Protein AF-A0A495WZM8-F1 (afdb_monomer_lite)

Structure (mmCIF, N/CA/C/O backbone):
data_AF-A0A495WZM8-F1
#
_entry.id   AF-A0A495WZM8-F1
#
loop_
_atom_site.group_PDB
_atom_site.id
_atom_site.type_symbol
_atom_site.label_atom_id
_atom_site.label_alt_id
_atom_site.label_comp_id
_atom_site.label_asym_id
_atom_site.label_entity_id
_atom_site.label_seq_id
_atom_site.pdbx_PDB_ins_code
_atom_site.Cartn_x
_atom_site.Cartn_y
_atom_site.Cartn_z
_atom_site.occupancy
_atom_site.B_iso_or_equiv
_atom_site.auth_seq_id
_atom_site.auth_comp_id
_atom_site.auth_asym_id
_atom_site.auth_atom_id
_atom_site.pdbx_PDB_model_num
ATOM 1 N N . MET A 1 1 ? -3.128 15.779 2.953 1.00 58.66 1 MET A N 1
ATOM 2 C CA . MET A 1 1 ? -3.524 14.616 3.763 1.00 58.66 1 MET A CA 1
ATOM 3 C C . MET A 1 1 ? -5.013 14.442 3.569 1.00 58.66 1 MET A C 1
ATOM 5 O O . MET A 1 1 ? -5.769 15.278 4.056 1.00 58.66 1 MET A O 1
ATOM 9 N N . ALA A 1 2 ? -5.415 13.459 2.768 1.00 70.25 2 ALA A N 1
ATOM 10 C CA . ALA A 1 2 ? -6.817 13.088 2.627 1.00 70.25 2 ALA A CA 1
ATOM 11 C C . ALA A 1 2 ? -7.126 11.917 3.574 1.00 70.25 2 ALA A C 1
ATOM 13 O O . ALA A 1 2 ? -6.263 11.077 3.837 1.00 70.25 2 ALA A O 1
ATOM 14 N N . ILE A 1 3 ? -8.346 11.884 4.114 1.00 74.62 3 ILE A N 1
ATOM 15 C CA . ILE A 1 3 ? -8.851 10.742 4.883 1.00 74.62 3 ILE A CA 1
ATOM 16 C C . ILE A 1 3 ? -9.753 9.937 3.953 1.00 74.62 3 ILE A C 1
ATOM 18 O O . ILE A 1 3 ? -10.723 10.476 3.417 1.00 74.62 3 ILE A O 1
ATOM 22 N N . HIS A 1 4 ? -9.429 8.661 3.765 1.00 80.38 4 HIS A N 1
ATOM 23 C CA . HIS A 1 4 ? -10.265 7.722 3.030 1.00 80.38 4 HIS A CA 1
ATOM 24 C C . HIS A 1 4 ? -11.124 6.935 4.021 1.00 80.38 4 HIS A C 1
ATOM 26 O O . HIS A 1 4 ? -10.590 6.216 4.865 1.00 80.38 4 HIS A O 1
ATOM 32 N N . TYR A 1 5 ? -12.443 7.112 3.947 1.00 79.69 5 TYR A N 1
ATOM 33 C CA . TYR A 1 5 ? -13.383 6.400 4.807 1.00 79.69 5 TYR A CA 1
ATOM 34 C C . TYR A 1 5 ? -13.781 5.077 4.167 1.00 79.69 5 TYR A C 1
ATOM 36 O O . TYR A 1 5 ? -14.216 5.073 3.020 1.00 79.69 5 TYR A O 1
ATOM 44 N N . VAL A 1 6 ? -13.672 3.995 4.929 1.00 82.50 6 VAL A N 1
ATOM 45 C CA . VAL A 1 6 ? -14.096 2.648 4.533 1.00 82.50 6 VAL A CA 1
ATOM 46 C C . VAL A 1 6 ? -15.045 2.093 5.587 1.00 82.50 6 VAL A C 1
ATOM 48 O O . VAL A 1 6 ? -14.876 2.353 6.780 1.00 82.50 6 VAL A O 1
ATOM 51 N N . ASP A 1 7 ? -16.054 1.340 5.165 1.00 79.44 7 ASP A N 1
ATOM 52 C CA . ASP A 1 7 ? -16.905 0.606 6.102 1.00 79.44 7 ASP A CA 1
ATOM 53 C C . ASP A 1 7 ? -16.147 -0.609 6.665 1.00 79.44 7 ASP A C 1
ATOM 55 O O . ASP A 1 7 ? -15.261 -1.168 6.011 1.00 79.44 7 ASP A O 1
ATOM 59 N N . ARG A 1 8 ? -16.476 -1.029 7.892 1.00 68.88 8 ARG A N 1
ATOM 60 C CA . ARG A 1 8 ? -15.799 -2.151 8.576 1.00 68.88 8 ARG A CA 1
ATOM 61 C C . ARG A 1 8 ? -15.700 -3.427 7.730 1.00 68.88 8 ARG A C 1
ATOM 63 O O . ARG A 1 8 ? -14.657 -4.078 7.732 1.00 68.88 8 ARG A O 1
ATOM 70 N N . ASP A 1 9 ? -16.779 -3.764 7.032 1.00 72.81 9 ASP A N 1
ATOM 71 C CA . ASP A 1 9 ? -16.889 -4.964 6.195 1.00 72.81 9 ASP A CA 1
ATOM 72 C C . ASP A 1 9 ? -16.660 -4.645 4.709 1.00 72.81 9 ASP A C 1
ATOM 74 O O . ASP A 1 9 ? -17.124 -5.366 3.822 1.00 72.81 9 ASP A O 1
ATOM 78 N N . SER A 1 10 ? -15.975 -3.533 4.426 1.00 71.75 10 SER A N 1
ATOM 79 C CA . SER A 1 10 ? -15.695 -3.108 3.062 1.00 71.75 10 SER A CA 1
ATOM 80 C C . SER A 1 10 ? -14.860 -4.155 2.324 1.00 71.75 10 SER A C 1
ATOM 82 O O . SER A 1 10 ? -13.887 -4.697 2.844 1.00 71.75 10 SER A O 1
ATOM 84 N N . VAL A 1 11 ? -15.248 -4.410 1.076 1.00 77.12 11 VAL A N 1
ATOM 85 C CA . VAL A 1 11 ? -14.474 -5.181 0.092 1.00 77.12 11 VAL A CA 1
ATOM 86 C C . VAL A 1 11 ? -13.778 -4.251 -0.905 1.00 77.12 11 VAL A C 1
ATOM 88 O O . VAL A 1 11 ? -13.449 -4.642 -2.026 1.00 77.12 11 VAL A O 1
ATOM 91 N N . GLU A 1 12 ? -13.581 -2.990 -0.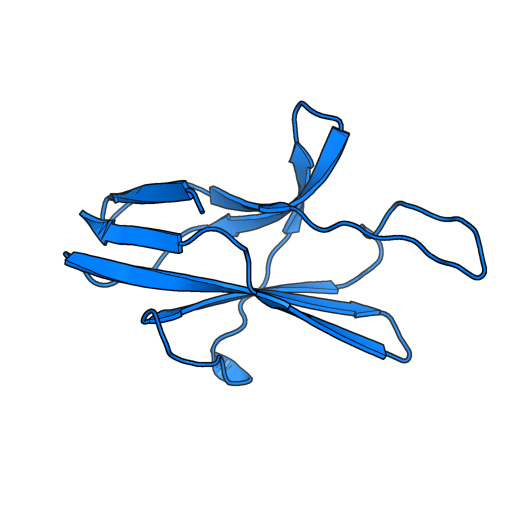522 1.00 81.81 12 GLU A N 1
ATOM 92 C CA . GLU A 1 12 ? -12.906 -2.004 -1.350 1.00 81.81 12 GLU A CA 1
ATOM 93 C C . GLU A 1 12 ? -11.400 -2.242 -1.368 1.00 81.81 12 GLU A C 1
ATOM 95 O O . GLU A 1 12 ? -10.763 -2.682 -0.404 1.00 81.81 12 GLU A O 1
ATOM 100 N N . TYR A 1 13 ? -10.814 -1.904 -2.506 1.00 81.75 13 TYR A N 1
ATOM 101 C CA . TYR A 1 13 ? -9.380 -1.905 -2.660 1.00 81.75 13 TYR A CA 1
ATOM 102 C C . TYR A 1 13 ? -8.816 -0.527 -2.351 1.00 81.75 13 TYR A C 1
ATOM 104 O O . TYR A 1 13 ? -9.168 0.464 -2.992 1.00 81.75 13 TYR A O 1
ATOM 112 N N . LEU A 1 14 ? -7.847 -0.491 -1.446 1.00 84.06 14 LEU A N 1
ATOM 113 C CA . LEU A 1 14 ? -7.032 0.685 -1.210 1.00 84.06 14 LEU A CA 1
ATOM 114 C C . LEU A 1 14 ? -5.867 0.701 -2.198 1.00 84.06 14 LEU A C 1
ATOM 116 O O . LEU A 1 14 ? -5.113 -0.269 -2.272 1.00 84.06 14 LEU A O 1
ATOM 120 N N . GLY A 1 15 ? -5.704 1.806 -2.923 1.00 81.06 15 GLY A N 1
ATOM 121 C CA . GLY A 1 15 ? -4.550 2.056 -3.782 1.00 81.06 15 GLY A CA 1
ATOM 122 C C . GLY A 1 15 ? -3.635 3.116 -3.179 1.00 81.06 15 GLY A C 1
ATOM 123 O O . GLY A 1 15 ? -4.072 4.237 -2.936 1.00 81.06 15 GLY A O 1
ATOM 124 N N . VAL A 1 16 ? -2.357 2.792 -2.978 1.00 84.12 16 VAL A N 1
ATOM 125 C CA . VAL A 1 16 ? -1.338 3.782 -2.601 1.00 84.12 16 VAL A CA 1
ATOM 126 C C . VAL A 1 16 ? -0.475 4.090 -3.809 1.00 84.12 16 VAL A C 1
ATOM 128 O O . VAL A 1 16 ? 0.158 3.194 -4.367 1.00 84.12 16 VAL A O 1
ATOM 131 N N . ARG A 1 17 ? -0.419 5.362 -4.206 1.00 82.94 17 ARG A N 1
ATOM 132 C CA . ARG A 1 17 ? 0.440 5.806 -5.306 1.00 82.94 17 ARG A CA 1
ATOM 133 C C . ARG A 1 17 ? 1.909 5.555 -4.978 1.00 82.94 17 ARG A C 1
ATOM 135 O O . ARG A 1 17 ? 2.400 5.995 -3.940 1.00 82.94 17 ARG A O 1
ATOM 142 N N . VAL A 1 18 ? 2.620 4.924 -5.908 1.00 81.38 18 VAL A N 1
ATOM 143 C CA . VAL A 1 18 ? 4.072 4.746 -5.840 1.00 81.38 18 VAL A CA 1
ATOM 144 C C . VAL A 1 18 ? 4.708 5.468 -7.016 1.00 81.38 18 VAL A C 1
ATOM 146 O O . VAL A 1 18 ? 4.384 5.218 -8.174 1.00 81.38 18 VAL A O 1
ATOM 149 N N . VAL A 1 19 ? 5.632 6.377 -6.714 1.00 77.88 19 VAL A N 1
ATOM 150 C CA . VAL A 1 19 ? 6.458 7.030 -7.730 1.00 77.88 19 VAL A CA 1
ATOM 151 C C . VAL A 1 19 ? 7.756 6.245 -7.835 1.00 77.88 19 VAL A C 1
ATOM 153 O O . VAL A 1 19 ? 8.596 6.307 -6.940 1.00 77.88 19 VAL A O 1
ATOM 156 N N . TYR A 1 20 ? 7.901 5.489 -8.919 1.00 76.62 20 TYR A N 1
ATOM 157 C CA . TYR A 1 20 ? 9.107 4.726 -9.213 1.00 76.62 20 TYR A CA 1
ATOM 158 C C . TYR A 1 20 ? 9.911 5.397 -10.326 1.00 76.62 20 TYR A C 1
ATOM 160 O O . TYR A 1 20 ? 9.364 5.837 -11.338 1.00 76.62 20 TYR A O 1
ATOM 168 N N . ARG A 1 21 ? 11.229 5.454 -10.140 1.00 75.25 21 ARG A N 1
ATOM 169 C CA . ARG A 1 21 ? 12.171 5.867 -11.175 1.00 75.25 21 ARG A CA 1
ATOM 170 C C . ARG A 1 21 ? 13.464 5.085 -11.017 1.00 75.25 21 ARG A C 1
ATOM 172 O O . ARG A 1 21 ? 14.187 5.281 -10.043 1.00 75.25 21 ARG A O 1
ATOM 179 N N . ASN A 1 22 ? 13.779 4.248 -11.996 1.00 69.12 22 ASN A N 1
ATOM 180 C CA . ASN A 1 22 ? 15.094 3.643 -12.106 1.00 69.12 22 ASN A CA 1
ATOM 181 C C . ASN A 1 22 ? 16.079 4.687 -12.637 1.00 69.12 22 ASN A C 1
ATOM 183 O O . ASN A 1 22 ? 15.969 5.129 -13.780 1.00 69.12 22 ASN A O 1
ATOM 187 N N . THR A 1 2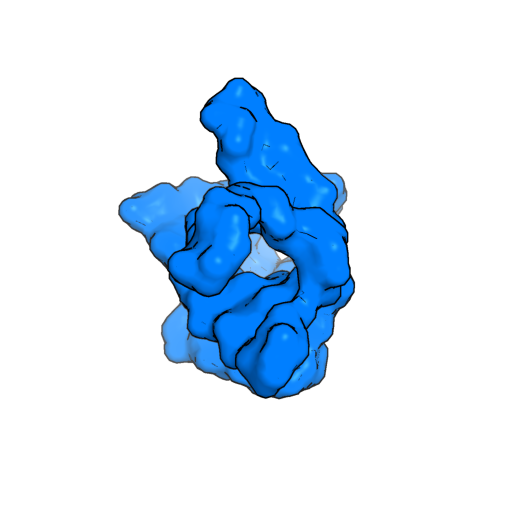3 ? 17.042 5.107 -11.825 1.00 73.06 23 THR A N 1
ATOM 188 C CA . THR A 1 23 ? 18.036 6.107 -12.240 1.00 73.06 23 THR A CA 1
ATOM 189 C C . THR A 1 23 ? 19.096 5.540 -13.184 1.00 73.06 23 THR A C 1
ATOM 191 O O . THR A 1 23 ? 19.686 6.309 -13.937 1.00 73.06 23 THR A O 1
ATOM 194 N N . ALA A 1 24 ? 19.308 4.220 -13.190 1.00 71.69 24 ALA A N 1
ATOM 195 C CA . ALA A 1 24 ? 20.288 3.557 -14.048 1.00 71.69 24 ALA A CA 1
ATOM 196 C C . ALA A 1 24 ? 19.737 3.246 -15.449 1.00 71.69 24 ALA A C 1
ATOM 198 O O . ALA A 1 24 ? 20.447 3.410 -16.436 1.00 71.69 24 ALA A O 1
ATOM 199 N N . THR A 1 25 ? 18.477 2.810 -15.547 1.00 72.94 25 THR A N 1
ATOM 200 C CA . THR A 1 25 ? 17.854 2.409 -16.826 1.00 72.94 25 THR A CA 1
ATOM 201 C C . THR A 1 25 ? 16.839 3.417 -17.360 1.00 72.94 25 THR A C 1
ATOM 203 O O . THR A 1 25 ? 16.394 3.291 -18.497 1.00 72.94 25 THR A O 1
ATOM 206 N N . GLY A 1 26 ? 16.427 4.396 -16.550 1.00 71.38 26 GLY A N 1
ATOM 207 C CA . GLY A 1 26 ? 15.342 5.321 -16.883 1.00 71.38 26 GLY A CA 1
ATOM 208 C C . GLY A 1 26 ? 13.940 4.703 -16.815 1.00 71.38 26 GLY A C 1
ATOM 209 O O . GLY A 1 26 ? 12.968 5.410 -17.072 1.00 71.38 26 GLY A O 1
ATOM 210 N N . ALA A 1 27 ? 13.812 3.419 -16.459 1.00 73.81 27 ALA A N 1
ATOM 211 C CA . ALA A 1 27 ? 12.524 2.739 -16.363 1.00 73.81 27 ALA A CA 1
ATOM 212 C C . ALA A 1 27 ? 11.617 3.368 -15.290 1.00 73.81 27 ALA A C 1
ATOM 214 O O . ALA A 1 27 ? 12.065 3.722 -14.197 1.00 73.81 27 ALA A O 1
ATOM 215 N N . THR A 1 28 ? 10.326 3.468 -15.600 1.00 78.88 28 THR A N 1
ATOM 216 C CA . THR A 1 28 ? 9.283 4.027 -14.721 1.00 78.88 28 THR A CA 1
ATOM 217 C C . THR A 1 28 ? 8.192 3.014 -14.373 1.00 78.88 28 THR A C 1
ATOM 219 O O . THR A 1 28 ? 7.232 3.362 -13.691 1.00 78.88 28 THR A O 1
ATOM 222 N N . ASP A 1 29 ? 8.357 1.761 -14.797 1.00 85.31 29 ASP A N 1
ATOM 223 C CA . ASP A 1 29 ? 7.437 0.658 -14.536 1.00 85.31 29 ASP A CA 1
ATOM 224 C C . ASP A 1 29 ? 7.950 -0.222 -13.374 1.00 85.31 29 ASP A C 1
ATOM 226 O O . ASP A 1 29 ? 8.989 -0.875 -13.517 1.00 85.31 29 ASP A O 1
ATOM 230 N N . PRO A 1 30 ? 7.264 -0.237 -12.212 1.00 87.44 30 PRO A N 1
ATOM 231 C CA . PRO A 1 30 ? 7.636 -1.053 -11.065 1.00 87.44 30 PRO A CA 1
ATOM 232 C C . PRO A 1 30 ? 7.009 -2.458 -11.070 1.00 87.44 30 PRO A C 1
ATOM 234 O O . PRO A 1 30 ? 7.215 -3.200 -10.109 1.00 87.44 30 PRO A O 1
ATOM 237 N N . THR A 1 31 ? 6.235 -2.843 -12.090 1.00 89.81 31 THR A N 1
ATOM 238 C CA . THR A 1 31 ? 5.410 -4.070 -12.074 1.00 89.81 31 THR A CA 1
ATOM 239 C C . THR A 1 31 ? 6.202 -5.372 -11.955 1.00 89.81 31 THR A C 1
ATOM 241 O O . THR A 1 31 ? 5.662 -6.369 -11.481 1.00 89.81 31 THR A O 1
ATOM 244 N N . ALA A 1 32 ? 7.491 -5.363 -12.303 1.00 88.31 32 ALA A N 1
ATOM 245 C CA . ALA A 1 32 ? 8.396 -6.498 -12.115 1.00 88.31 32 ALA A CA 1
ATOM 246 C C . ALA A 1 32 ? 8.795 -6.743 -10.643 1.00 88.31 32 ALA A C 1
ATOM 248 O O . ALA A 1 32 ? 9.404 -7.770 -10.337 1.00 88.31 32 ALA A O 1
ATOM 249 N N . TYR A 1 33 ? 8.491 -5.815 -9.730 1.00 90.50 33 TYR A N 1
ATOM 250 C CA . TYR A 1 33 ? 8.865 -5.906 -8.319 1.00 90.50 33 TYR A CA 1
ATOM 251 C C . TYR A 1 33 ? 7.731 -6.419 -7.443 1.00 90.50 33 TYR A C 1
ATOM 253 O O . TYR A 1 33 ? 6.559 -6.095 -7.642 1.00 90.50 33 TYR A O 1
ATOM 261 N N . THR A 1 34 ? 8.100 -7.142 -6.388 1.00 93.06 34 THR A N 1
ATOM 262 C CA . THR A 1 34 ? 7.151 -7.555 -5.355 1.00 93.06 34 THR A CA 1
ATOM 263 C C . THR A 1 34 ? 6.726 -6.346 -4.531 1.00 93.06 34 THR A C 1
ATOM 265 O O . THR A 1 34 ? 7.570 -5.611 -4.008 1.00 93.06 34 THR A O 1
ATOM 268 N N . VAL A 1 35 ? 5.415 -6.178 -4.360 1.00 94.25 35 VAL A N 1
ATOM 269 C CA . VAL A 1 35 ? 4.832 -5.118 -3.539 1.00 94.25 35 VAL A CA 1
ATOM 270 C C . VAL A 1 35 ? 3.969 -5.690 -2.422 1.00 94.25 35 VAL A C 1
ATOM 272 O O . VAL A 1 35 ? 3.227 -6.657 -2.594 1.00 94.25 35 VAL A O 1
ATOM 275 N N . THR A 1 36 ? 4.096 -5.090 -1.245 1.00 94.94 36 THR A N 1
ATOM 276 C CA . THR A 1 36 ? 3.311 -5.431 -0.058 1.00 94.94 36 THR A CA 1
ATOM 277 C C . THR A 1 36 ? 2.822 -4.165 0.628 1.00 94.94 36 THR A C 1
ATOM 279 O O . THR A 1 36 ? 3.485 -3.126 0.567 1.00 94.94 36 THR A O 1
ATOM 282 N N . VAL A 1 37 ? 1.665 -4.243 1.279 1.00 93.75 37 VAL A N 1
ATOM 283 C CA . VAL A 1 37 ? 1.024 -3.115 1.962 1.00 93.75 37 VAL A CA 1
ATOM 284 C C . VAL A 1 37 ? 0.678 -3.504 3.393 1.00 93.75 37 VAL A C 1
ATOM 286 O O . VAL A 1 37 ? 0.066 -4.547 3.630 1.00 93.75 37 VAL A O 1
ATOM 289 N N . ALA A 1 38 ? 1.033 -2.639 4.338 1.00 92.62 38 ALA A N 1
ATOM 290 C CA . ALA A 1 38 ? 0.640 -2.741 5.736 1.00 92.62 38 ALA A CA 1
ATOM 291 C C . ALA A 1 38 ? -0.371 -1.639 6.081 1.00 92.62 38 ALA A C 1
ATOM 293 O O . ALA A 1 38 ? -0.212 -0.485 5.680 1.00 92.62 38 ALA A O 1
ATOM 294 N N . LEU A 1 39 ? -1.401 -2.019 6.835 1.00 91.19 39 LEU A N 1
ATOM 295 C CA . LEU A 1 39 ? -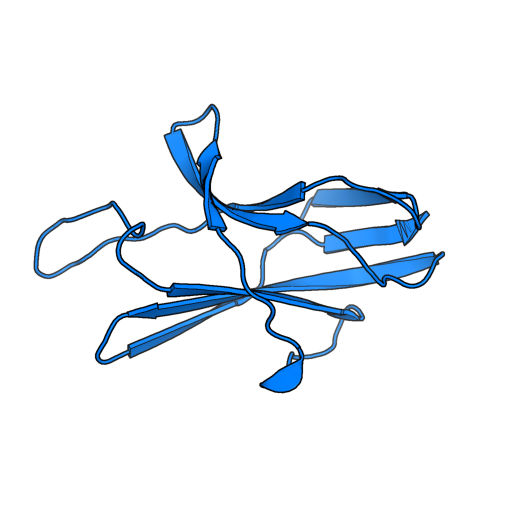2.368 -1.116 7.456 1.00 91.19 39 LEU A CA 1
ATOM 296 C C . LEU A 1 39 ? -2.178 -1.255 8.959 1.00 91.19 39 LEU A C 1
ATOM 298 O O . LEU A 1 39 ? -2.450 -2.319 9.510 1.00 91.19 39 LEU A O 1
ATOM 302 N N . VAL A 1 40 ? -1.680 -0.209 9.605 1.00 92.38 40 VAL A N 1
ATOM 303 C CA . VAL A 1 40 ? -1.375 -0.220 11.042 1.00 92.38 40 VAL A CA 1
ATOM 304 C C . VAL A 1 40 ? -2.056 0.954 11.716 1.00 92.38 40 VAL A C 1
ATOM 306 O O . VAL A 1 40 ? -2.322 1.958 11.063 1.00 92.38 40 VAL A O 1
ATOM 309 N N . LEU A 1 41 ? -2.380 0.839 13.005 1.00 91.50 41 LEU A N 1
ATOM 310 C CA . LEU A 1 41 ? -3.049 1.922 13.730 1.00 91.50 41 LEU A CA 1
ATOM 311 C C . LEU A 1 41 ? -2.265 3.231 13.587 1.00 91.50 41 LEU A C 1
ATOM 313 O O . LEU A 1 41 ? -1.031 3.237 13.627 1.00 91.50 41 LEU A O 1
ATOM 317 N N . ALA A 1 42 ? -2.981 4.335 13.408 1.00 90.69 42 ALA A N 1
ATOM 318 C CA . ALA A 1 42 ? -2.372 5.639 13.199 1.00 90.69 42 ALA A CA 1
ATOM 319 C C . ALA A 1 42 ? -1.351 5.965 14.305 1.00 90.69 42 ALA A C 1
ATOM 321 O O . ALA A 1 42 ? -1.617 5.785 15.494 1.00 90.69 42 ALA A O 1
ATOM 322 N N . GLY A 1 43 ? -0.167 6.427 13.901 1.00 89.12 43 GLY A N 1
ATOM 323 C CA . GLY A 1 43 ? 0.940 6.733 14.811 1.00 89.12 43 GLY A CA 1
ATOM 324 C C . GLY A 1 43 ? 1.842 5.543 15.154 1.00 89.12 43 GLY A C 1
ATOM 325 O O . GLY A 1 43 ? 2.844 5.726 15.844 1.00 89.12 43 GLY A O 1
ATOM 326 N N . THR A 1 44 ? 1.546 4.344 14.650 1.00 92.75 44 THR A N 1
ATOM 327 C CA . THR A 1 44 ? 2.408 3.163 14.808 1.00 92.75 44 THR A CA 1
ATOM 328 C C . THR A 1 44 ? 3.251 2.909 13.558 1.00 92.75 44 THR A C 1
ATOM 330 O O . THR A 1 44 ? 2.918 3.343 12.455 1.00 92.75 44 THR A O 1
ATOM 333 N N . ARG A 1 45 ? 4.387 2.220 13.728 1.00 92.06 45 ARG A N 1
ATOM 334 C CA . ARG A 1 45 ? 5.219 1.752 12.611 1.00 92.06 45 ARG A CA 1
ATOM 335 C C . ARG A 1 45 ? 4.966 0.264 12.367 1.00 92.06 45 ARG A C 1
ATOM 337 O O . ARG A 1 45 ? 4.925 -0.481 13.343 1.00 92.06 45 ARG A O 1
ATOM 344 N N . PRO A 1 46 ? 4.876 -0.174 11.103 1.00 93.25 46 PRO A N 1
ATOM 345 C CA . PRO A 1 46 ? 4.677 -1.579 10.783 1.00 93.25 46 PRO A CA 1
ATOM 346 C C . PRO A 1 46 ? 5.920 -2.421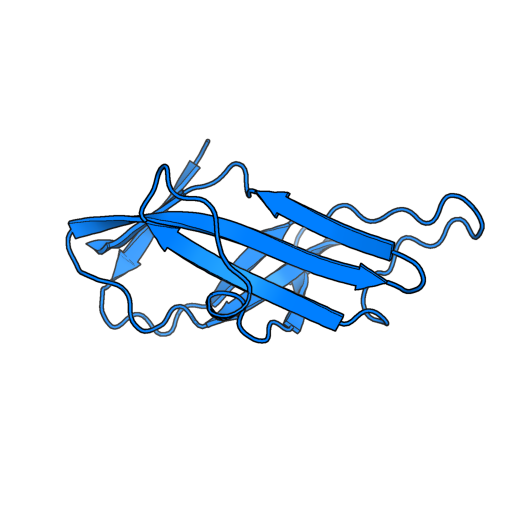 11.083 1.00 93.25 46 PRO A C 1
ATOM 348 O O . PRO A 1 46 ? 7.054 -1.993 10.837 1.00 93.25 46 PRO A O 1
ATOM 351 N N . VAL A 1 47 ? 5.694 -3.646 11.544 1.00 93.00 47 VAL A N 1
ATOM 352 C CA . VAL A 1 47 ? 6.686 -4.722 11.664 1.00 93.00 47 VAL A CA 1
ATOM 353 C C . VAL A 1 47 ? 6.565 -5.701 10.491 1.00 93.00 47 VAL A C 1
ATOM 355 O O . VAL A 1 47 ? 5.673 -5.584 9.653 1.00 93.00 47 VAL A O 1
ATOM 358 N N . SER A 1 48 ? 7.481 -6.671 10.378 1.00 88.00 48 SER A N 1
ATOM 359 C CA . SER A 1 48 ? 7.527 -7.565 9.207 1.00 88.00 48 SER A CA 1
ATOM 360 C C . SER A 1 48 ? 6.228 -8.346 8.973 1.00 88.00 48 SER A C 1
ATOM 362 O O . SER A 1 48 ? 5.871 -8.552 7.817 1.00 88.00 48 SER A O 1
ATOM 364 N N . GLY A 1 49 ? 5.522 -8.734 10.040 1.00 90.25 49 GLY A N 1
ATOM 365 C CA . GLY A 1 49 ? 4.266 -9.486 9.969 1.00 90.25 49 GLY A CA 1
ATOM 366 C C . GLY A 1 49 ? 3.050 -8.681 9.499 1.00 90.25 49 GLY A C 1
ATOM 367 O O . GLY A 1 49 ? 2.056 -9.287 9.110 1.00 90.25 49 GLY A O 1
ATOM 368 N N . ASP A 1 50 ? 3.123 -7.346 9.487 1.00 92.00 50 ASP A N 1
ATOM 369 C CA . ASP A 1 50 ? 1.988 -6.490 9.105 1.00 92.00 50 ASP A CA 1
ATOM 370 C C . ASP A 1 50 ? 1.835 -6.352 7.584 1.00 92.00 50 ASP A C 1
ATOM 372 O O . ASP A 1 50 ? 0.774 -5.977 7.079 1.00 92.00 50 ASP A O 1
ATOM 376 N N . TYR A 1 51 ? 2.911 -6.617 6.840 1.00 92.75 51 TYR A N 1
ATOM 377 C CA . TYR A 1 51 ? 2.940 -6.462 5.393 1.00 92.75 51 TYR A CA 1
ATOM 378 C C . TYR A 1 51 ? 2.243 -7.631 4.713 1.00 92.75 51 TYR A C 1
ATOM 380 O O . TYR A 1 51 ? 2.710 -8.769 4.754 1.00 92.75 51 TYR A O 1
ATOM 388 N N . GLN A 1 52 ? 1.153 -7.325 4.019 1.00 92.62 52 GLN A N 1
ATOM 389 C CA . GLN A 1 52 ? 0.407 -8.298 3.234 1.00 92.62 52 GLN A CA 1
ATOM 390 C C . GLN A 1 52 ? 0.661 -8.109 1.743 1.00 92.62 52 GLN A C 1
ATOM 392 O O . GLN A 1 52 ? 1.021 -7.018 1.297 1.00 92.62 52 GLN A O 1
ATOM 397 N N . SER A 1 53 ? 0.475 -9.181 0.971 1.00 93.12 53 SER A N 1
ATOM 398 C CA . SER A 1 53 ? 0.611 -9.136 -0.485 1.00 93.12 53 SER A CA 1
ATOM 399 C C . SER A 1 53 ? -0.308 -8.069 -1.084 1.00 93.12 53 SER A C 1
ATOM 401 O O . SER A 1 53 ? -1.465 -7.929 -0.684 1.00 93.12 53 SER A O 1
ATOM 403 N N . ALA A 1 54 ? 0.239 -7.301 -2.019 1.00 94.38 54 ALA A N 1
ATOM 404 C CA . ALA A 1 54 ? -0.477 -6.307 -2.798 1.00 94.38 54 ALA A CA 1
ATOM 405 C C . ALA A 1 54 ? -0.187 -6.535 -4.285 1.00 94.38 54 ALA A C 1
ATOM 407 O O . ALA A 1 54 ? 0.744 -7.255 -4.654 1.00 94.38 54 ALA A O 1
ATOM 408 N N . SER A 1 55 ? -0.986 -5.924 -5.148 1.00 93.94 55 SER A N 1
ATOM 409 C CA . SER A 1 55 ? -0.809 -5.989 -6.598 1.00 93.94 55 SER A CA 1
ATOM 410 C C . SER A 1 55 ? -0.582 -4.600 -7.168 1.00 93.94 55 SER A C 1
ATOM 412 O O . SER A 1 55 ? -1.063 -3.609 -6.624 1.00 93.94 55 SER A O 1
ATOM 414 N N . TRP A 1 56 ? 0.156 -4.518 -8.268 1.00 93.31 56 TRP A N 1
ATOM 415 C CA . TRP A 1 56 ? 0.271 -3.275 -9.015 1.00 93.31 56 TRP A CA 1
ATOM 416 C C . TRP A 1 56 ? -0.981 -3.049 -9.856 1.00 93.31 56 TRP A C 1
ATOM 418 O O . TRP A 1 56 ? -1.448 -3.960 -10.536 1.00 93.31 56 TRP A O 1
ATOM 428 N N . ALA A 1 57 ? -1.486 -1.823 -9.844 1.00 92.00 57 ALA A N 1
ATOM 429 C CA . ALA A 1 57 ? -2.494 -1.357 -10.783 1.00 92.00 57 ALA A CA 1
ATOM 430 C C . ALA A 1 57 ? -2.080 0.002 -11.352 1.00 92.00 57 ALA A C 1
ATOM 432 O O . ALA A 1 57 ? -1.275 0.720 -10.755 1.00 92.00 57 ALA A O 1
ATOM 433 N N . LEU A 1 58 ? -2.630 0.354 -12.511 1.00 89.25 58 LEU A N 1
ATOM 434 C CA . LEU A 1 58 ? -2.497 1.684 -13.091 1.00 89.25 58 LEU A CA 1
ATOM 435 C C . LEU A 1 58 ? -3.789 2.454 -12.808 1.00 89.25 58 LEU A C 1
ATOM 437 O O . LEU A 1 58 ? -4.875 1.966 -13.122 1.00 89.25 58 LEU A O 1
ATOM 441 N N . ASN A 1 59 ? -3.691 3.625 -12.182 1.00 86.38 59 ASN A N 1
ATOM 442 C CA . ASN A 1 59 ? -4.861 4.469 -11.951 1.00 86.38 59 ASN A CA 1
ATOM 443 C C . ASN A 1 59 ? -5.238 5.262 -13.221 1.00 86.38 59 ASN A C 1
ATOM 445 O O . ASN A 1 59 ? -4.503 5.271 -14.208 1.00 86.38 59 ASN A O 1
ATOM 449 N N . ALA A 1 60 ? -6.377 5.960 -13.184 1.00 85.25 60 ALA A N 1
ATOM 450 C CA . ALA A 1 60 ? -6.871 6.747 -14.319 1.00 85.25 60 ALA A CA 1
ATOM 451 C C . ALA A 1 60 ? -5.916 7.877 -14.760 1.00 85.25 60 ALA A C 1
ATOM 453 O O . ALA A 1 60 ? -5.936 8.270 -15.923 1.00 85.25 60 ALA A O 1
ATOM 454 N N . ASP A 1 61 ? -5.053 8.358 -13.860 1.00 84.94 61 ASP A N 1
ATOM 455 C CA . ASP A 1 61 ? -4.048 9.389 -14.147 1.00 84.94 61 ASP A CA 1
ATOM 456 C C . ASP A 1 61 ? -2.741 8.810 -14.722 1.00 84.94 61 ASP A C 1
ATOM 458 O O . ASP A 1 61 ? -1.777 9.546 -14.931 1.00 84.94 61 ASP A O 1
ATOM 462 N N . GLY A 1 62 ? -2.665 7.491 -14.936 1.00 84.31 62 GLY A N 1
ATOM 463 C CA . GLY A 1 62 ? -1.463 6.816 -15.427 1.00 84.31 62 GLY A CA 1
ATOM 464 C C . GLY A 1 62 ? -0.383 6.597 -14.362 1.00 84.31 62 GLY A C 1
ATOM 465 O O . GLY A 1 62 ? 0.781 6.383 -14.698 1.00 84.31 62 GLY A O 1
ATOM 466 N N . HIS A 1 63 ? -0.729 6.652 -13.076 1.00 85.50 63 HIS A N 1
ATOM 467 C CA . HIS A 1 63 ? 0.188 6.354 -11.978 1.00 85.50 63 HIS A CA 1
ATOM 468 C C . HIS A 1 63 ? 0.072 4.905 -11.514 1.00 85.50 63 HIS A C 1
ATOM 470 O O . HIS A 1 63 ? -1.029 4.380 -11.341 1.00 85.50 63 HIS A O 1
ATOM 476 N N . TYR A 1 64 ? 1.218 4.292 -11.213 1.00 88.94 64 TYR A N 1
ATOM 477 C CA . TYR A 1 64 ? 1.252 3.000 -10.541 1.00 88.94 64 TYR A CA 1
ATOM 478 C C . TYR A 1 64 ? 0.791 3.132 -9.089 1.00 88.94 64 TYR A C 1
ATOM 480 O O . TYR A 1 64 ? 1.261 3.991 -8.332 1.00 88.94 64 TYR A O 1
ATOM 488 N N . VAL A 1 65 ? -0.127 2.256 -8.698 1.00 91.06 65 VAL A N 1
ATOM 489 C CA . VAL A 1 65 ? -0.633 2.133 -7.335 1.00 91.06 65 VAL A CA 1
ATOM 490 C C . VAL A 1 65 ? -0.394 0.720 -6.817 1.00 91.06 65 VAL A C 1
ATOM 492 O O . VAL A 1 65 ? -0.598 -0.262 -7.528 1.00 91.06 65 VAL A O 1
ATOM 495 N N . ALA A 1 66 ? 0.040 0.625 -5.565 1.00 92.00 66 ALA A N 1
ATOM 496 C CA . ALA A 1 66 ? 0.048 -0.616 -4.809 1.00 92.00 66 ALA A CA 1
ATOM 497 C C . ALA A 1 66 ? -1.357 -0.829 -4.244 1.00 92.00 66 ALA A C 1
ATOM 499 O O . ALA A 1 66 ? -1.808 -0.047 -3.404 1.00 92.00 66 ALA A O 1
ATOM 500 N N . GLN A 1 67 ? -2.050 -1.849 -4.734 1.00 90.94 67 GLN A N 1
ATOM 501 C CA . GLN A 1 67 ? -3.448 -2.103 -4.438 1.00 90.94 67 GLN A CA 1
ATOM 502 C C . GLN A 1 67 ? -3.607 -3.332 -3.543 1.00 90.94 67 GLN A C 1
ATOM 504 O O . GLN A 1 67 ? -3.064 -4.403 -3.824 1.00 90.94 67 GLN A O 1
ATOM 509 N N . ARG A 1 68 ? -4.368 -3.183 -2.460 1.00 89.44 68 ARG A N 1
ATOM 510 C CA . ARG A 1 68 ? -4.689 -4.271 -1.532 1.00 89.44 68 ARG A CA 1
ATOM 511 C C . ARG A 1 68 ? -6.153 -4.178 -1.117 1.00 89.44 68 ARG A C 1
ATOM 513 O O . ARG A 1 68 ? -6.663 -3.080 -0.905 1.00 89.44 68 ARG A O 1
ATOM 520 N N . LEU A 1 69 ? -6.803 -5.332 -0.979 1.00 86.50 69 LEU A N 1
ATOM 521 C CA . LEU A 1 69 ? -8.124 -5.424 -0.369 1.00 86.50 69 LEU A CA 1
ATOM 522 C C . LEU A 1 69 ? -8.056 -4.963 1.092 1.00 86.50 69 LEU A C 1
ATOM 524 O O . LEU A 1 69 ? -7.205 -5.425 1.861 1.00 86.50 69 LEU A O 1
ATOM 528 N N . VAL A 1 70 ? -8.948 -4.058 1.476 1.00 85.25 70 VAL A N 1
ATOM 529 C CA . VAL A 1 70 ? -9.091 -3.662 2.874 1.00 85.25 70 VAL A CA 1
ATOM 530 C C . VAL A 1 70 ? -9.788 -4.795 3.621 1.00 85.25 70 VAL A C 1
ATOM 532 O O . VAL A 1 70 ? -10.866 -5.228 3.243 1.00 85.25 70 VAL A O 1
ATOM 535 N N . SER A 1 71 ? -9.155 -5.325 4.668 1.00 81.94 71 SER A N 1
ATOM 536 C CA . SER A 1 71 ? -9.730 -6.417 5.456 1.00 81.94 71 SER A CA 1
ATOM 537 C C . SER A 1 71 ? -9.188 -6.425 6.880 1.00 81.94 71 SER A C 1
ATOM 539 O O . SER A 1 71 ? -8.006 -6.138 7.090 1.00 81.94 71 SER A O 1
ATOM 541 N N . GLY A 1 72 ? -10.014 -6.851 7.839 1.00 77.56 72 GLY A N 1
ATOM 542 C CA . GLY A 1 72 ? -9.589 -7.075 9.226 1.00 77.56 72 GLY A CA 1
ATOM 543 C C . GLY A 1 72 ? -9.320 -5.792 10.012 1.00 77.56 72 GLY A C 1
ATOM 544 O O . GLY A 1 72 ? -8.482 -5.799 10.911 1.00 77.56 72 GLY A O 1
ATOM 545 N N . LEU A 1 73 ? -9.994 -4.692 9.661 1.00 83.31 73 LEU A N 1
ATOM 546 C CA . LEU A 1 73 ? -9.876 -3.430 10.384 1.00 83.31 73 LEU A CA 1
ATOM 547 C C . LEU A 1 73 ? -10.908 -3.323 11.516 1.00 83.31 73 LEU A C 1
ATOM 549 O O . LEU A 1 73 ? -12.010 -3.872 11.459 1.00 83.31 73 LEU A O 1
ATOM 553 N N . THR A 1 74 ? -10.536 -2.588 12.556 1.00 83.56 74 THR A N 1
ATOM 554 C CA . THR A 1 74 ? -11.373 -2.285 13.716 1.00 83.56 74 THR A CA 1
ATOM 555 C C . THR A 1 74 ? -12.213 -1.046 13.424 1.00 83.56 74 THR A C 1
ATOM 557 O O . THR A 1 74 ? -11.693 -0.045 12.934 1.00 83.56 74 THR A O 1
ATOM 560 N N . ALA A 1 75 ? -13.506 -1.099 13.752 1.00 78.69 75 ALA A N 1
ATOM 561 C CA . ALA A 1 75 ? -14.403 0.047 13.622 1.00 78.69 75 ALA A CA 1
ATOM 562 C C . ALA A 1 75 ? -13.950 1.235 14.486 1.00 78.69 75 ALA A C 1
ATOM 564 O O . ALA A 1 75 ? -13.361 1.045 15.555 1.00 78.69 75 ALA A O 1
ATOM 565 N N . SER A 1 76 ? -14.250 2.453 14.031 1.00 82.19 76 SER A N 1
ATOM 566 C CA . SER A 1 76 ? -13.915 3.710 14.717 1.00 82.19 76 SER A CA 1
ATOM 567 C C . SER A 1 76 ? -12.413 3.929 14.948 1.00 82.19 76 SER A C 1
ATOM 569 O O . SER A 1 76 ? -12.023 4.672 15.850 1.00 82.19 76 SER A O 1
ATOM 571 N N . ALA A 1 77 ? -11.558 3.292 14.144 1.00 86.62 77 ALA A N 1
ATOM 572 C CA . ALA A 1 77 ? -10.110 3.454 14.196 1.00 86.62 77 ALA A CA 1
ATOM 573 C C . ALA A 1 77 ? -9.571 4.105 12.915 1.00 86.62 77 ALA A C 1
ATOM 575 O O . ALA A 1 77 ? -10.152 4.006 11.834 1.00 86.62 77 ALA A O 1
ATOM 576 N N . SER A 1 78 ? -8.430 4.780 13.052 1.00 88.69 78 SER A N 1
ATOM 577 C CA . SER A 1 78 ? -7.658 5.323 11.934 1.00 88.69 78 SER A CA 1
ATOM 578 C C . SER A 1 78 ? -6.378 4.520 11.739 1.00 88.69 78 SER A C 1
ATOM 580 O O . SER A 1 78 ? -5.746 4.103 12.712 1.00 88.69 78 SER A O 1
ATOM 582 N N . TYR A 1 79 ? -5.989 4.340 10.482 1.00 90.25 79 TYR A N 1
ATOM 583 C CA . TYR A 1 79 ? -4.879 3.510 10.049 1.00 90.25 79 TYR A CA 1
ATOM 584 C C . TYR A 1 79 ? -3.933 4.288 9.142 1.00 90.25 79 TYR A C 1
ATOM 586 O O . TYR A 1 79 ? -4.340 4.908 8.157 1.00 90.25 79 TYR A O 1
ATOM 594 N N . ASP A 1 80 ? -2.650 4.201 9.462 1.00 91.19 80 ASP A N 1
ATOM 595 C CA . ASP A 1 80 ? -1.573 4.589 8.573 1.00 91.19 80 ASP A CA 1
ATOM 596 C C . ASP A 1 80 ? -1.309 3.472 7.562 1.00 91.19 80 ASP A C 1
ATOM 598 O O . ASP A 1 80 ? -1.295 2.283 7.896 1.00 91.19 80 ASP A O 1
ATOM 602 N N . VAL A 1 81 ? -1.063 3.869 6.316 1.00 91.38 81 VAL A N 1
ATOM 603 C CA . VAL A 1 81 ? -0.792 2.939 5.221 1.00 91.38 81 VAL A CA 1
ATOM 604 C C . VAL A 1 81 ? 0.687 2.980 4.885 1.00 91.38 81 VAL A C 1
ATOM 606 O O . VAL A 1 81 ? 1.248 4.053 4.657 1.00 91.38 81 VAL A O 1
ATOM 609 N N . TYR A 1 82 ? 1.318 1.817 4.814 1.00 92.44 82 TYR A N 1
ATOM 610 C CA . TYR A 1 82 ? 2.710 1.678 4.408 1.00 92.44 82 TYR A CA 1
ATOM 611 C C . TYR A 1 82 ? 2.816 0.767 3.199 1.00 92.44 82 TYR A C 1
ATOM 613 O O . TYR A 1 82 ? 2.190 -0.288 3.148 1.00 92.44 82 TYR A O 1
ATOM 621 N N . VAL A 1 83 ? 3.651 1.160 2.245 1.00 93.44 83 VAL A N 1
ATOM 622 C CA . VAL A 1 83 ? 3.997 0.357 1.075 1.00 93.44 83 VAL A CA 1
ATOM 623 C C . VAL A 1 83 ? 5.438 -0.084 1.213 1.00 93.44 83 VAL A C 1
ATOM 625 O O . VAL A 1 83 ? 6.315 0.713 1.551 1.00 93.44 83 VAL A O 1
ATOM 628 N N . LYS A 1 84 ? 5.684 -1.353 0.915 1.00 93.50 84 LYS A N 1
ATOM 629 C CA . LYS A 1 84 ? 7.017 -1.926 0.815 1.00 93.50 84 LYS A CA 1
ATOM 630 C C . LYS A 1 84 ? 7.198 -2.543 -0.561 1.00 93.50 84 LYS A C 1
ATOM 632 O O . LYS A 1 84 ? 6.407 -3.396 -0.964 1.00 93.50 84 LYS A O 1
ATOM 637 N N . VAL A 1 85 ? 8.247 -2.111 -1.252 1.00 91.69 85 VAL A N 1
ATOM 638 C CA . VAL A 1 85 ? 8.625 -2.581 -2.589 1.00 91.69 85 VAL A CA 1
ATOM 639 C C . VAL A 1 85 ? 9.975 -3.275 -2.480 1.00 91.69 85 VAL A C 1
ATOM 641 O O . VAL A 1 85 ? 10.959 -2.663 -2.059 1.00 91.69 85 VAL A O 1
ATOM 644 N N . ALA A 1 86 ? 10.018 -4.558 -2.830 1.00 91.06 86 ALA A N 1
ATOM 645 C CA . ALA A 1 86 ? 11.248 -5.338 -2.855 1.00 91.06 86 ALA A CA 1
ATOM 646 C C . ALA A 1 86 ? 11.824 -5.329 -4.275 1.00 91.06 86 ALA A C 1
ATOM 648 O O . ALA A 1 86 ? 11.265 -5.941 -5.187 1.00 91.06 86 ALA A O 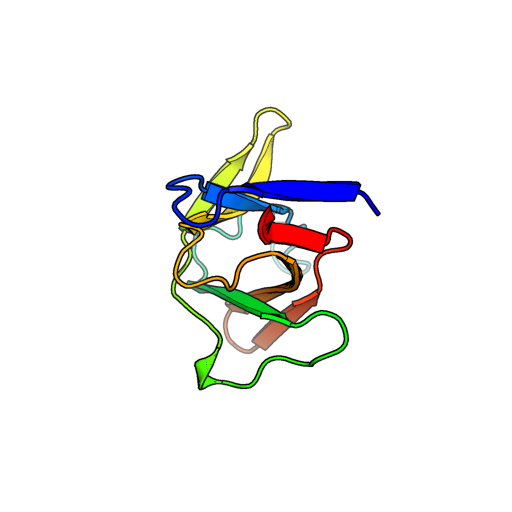1
ATOM 649 N N . ALA A 1 87 ? 12.939 -4.623 -4.451 1.00 83.75 87 ALA A N 1
ATOM 650 C CA . ALA A 1 87 ? 13.600 -4.417 -5.730 1.00 83.75 87 ALA A CA 1
ATOM 651 C C . ALA A 1 87 ? 15.103 -4.640 -5.551 1.00 83.75 87 ALA A C 1
ATOM 653 O O . ALA A 1 87 ? 15.824 -3.732 -5.152 1.00 83.75 87 ALA A O 1
ATOM 654 N N . SER A 1 88 ? 15.574 -5.862 -5.820 1.00 79.38 88 SER A N 1
ATOM 655 C CA . SER A 1 88 ? 16.968 -6.250 -5.569 1.00 79.38 88 SER A CA 1
ATOM 656 C C . SER A 1 88 ? 17.969 -5.251 -6.175 1.00 79.38 88 SER A C 1
ATOM 658 O O . SER A 1 88 ? 17.829 -4.911 -7.353 1.00 79.38 88 SER A O 1
ATOM 660 N N . PRO A 1 89 ? 18.996 -4.817 -5.416 1.00 80.06 89 PRO A N 1
ATOM 661 C CA . PRO A 1 89 ? 19.397 -5.308 -4.086 1.00 80.06 89 PRO A CA 1
ATOM 662 C C . PRO A 1 89 ? 18.684 -4.634 -2.900 1.00 80.06 89 PRO A C 1
ATOM 664 O O . PRO A 1 89 ? 18.977 -4.944 -1.748 1.00 80.06 89 PRO A O 1
ATOM 667 N N . GLU A 1 90 ? 17.764 -3.711 -3.153 1.00 83.31 90 GLU A N 1
ATOM 668 C CA . GLU A 1 90 ? 17.192 -2.836 -2.138 1.00 83.31 90 GLU A CA 1
ATOM 669 C C . GLU A 1 90 ? 15.753 -3.213 -1.776 1.00 83.31 90 GLU A C 1
ATOM 671 O O . GLU A 1 90 ? 15.031 -3.950 -2.453 1.00 83.31 90 GLU A O 1
ATOM 676 N N . THR A 1 91 ? 15.310 -2.709 -0.633 1.00 84.44 91 THR A N 1
ATOM 677 C CA . THR A 1 91 ? 13.908 -2.769 -0.240 1.00 84.44 91 THR A CA 1
ATOM 678 C C . THR A 1 91 ? 13.507 -1.401 0.254 1.00 84.44 91 THR A C 1
ATOM 680 O O . THR A 1 91 ? 14.022 -0.919 1.262 1.00 84.44 91 THR A O 1
ATOM 683 N N . TRP A 1 92 ? 12.582 -0.780 -0.465 1.00 88.69 92 TRP A N 1
ATOM 684 C CA . TRP A 1 92 ? 12.054 0.522 -0.102 1.00 88.69 92 TRP A CA 1
ATOM 685 C C . TRP A 1 92 ? 10.791 0.362 0.742 1.00 88.69 92 TRP A C 1
ATOM 687 O O . TRP A 1 92 ? 9.955 -0.499 0.465 1.00 88.69 92 TRP A O 1
ATOM 697 N N . VAL A 1 93 ? 10.651 1.209 1.761 1.00 88.31 93 VAL A N 1
ATOM 698 C CA . VAL A 1 93 ? 9.451 1.318 2.595 1.00 88.31 93 VAL A CA 1
ATOM 699 C C . VAL A 1 93 ? 9.051 2.785 2.672 1.00 88.31 93 VAL A C 1
ATOM 701 O O . VAL A 1 93 ? 9.859 3.622 3.075 1.00 88.31 93 VAL A O 1
ATOM 704 N N . GLY A 1 94 ? 7.797 3.092 2.352 1.00 86.44 94 GLY A N 1
ATOM 705 C CA . GLY A 1 94 ? 7.247 4.439 2.472 1.00 86.44 94 GLY A CA 1
ATOM 706 C C . GLY A 1 94 ? 5.865 4.454 3.101 1.00 86.44 94 GLY A C 1
ATOM 707 O O . GLY A 1 94 ? 5.066 3.540 2.908 1.00 86.44 94 GLY A O 1
ATOM 708 N N . LYS A 1 95 ? 5.589 5.517 3.860 1.00 87.94 95 LYS A N 1
ATOM 709 C CA . LYS A 1 95 ? 4.260 5.809 4.401 1.00 87.94 95 LYS A CA 1
ATOM 710 C C . LYS A 1 95 ? 3.453 6.588 3.359 1.00 87.94 95 LYS A C 1
ATOM 712 O O . LYS A 1 95 ? 3.972 7.543 2.782 1.00 87.94 95 LYS A O 1
ATOM 717 N N . SER A 1 96 ? 2.197 6.210 3.150 1.00 84.12 96 SER A N 1
ATOM 718 C CA . SER A 1 96 ? 1.244 7.015 2.387 1.00 84.12 96 SER A CA 1
ATOM 719 C C . SER A 1 96 ? 1.008 8.364 3.083 1.00 84.12 96 SER A C 1
ATOM 721 O O . SER A 1 96 ? 0.914 8.406 4.312 1.00 84.12 96 SER A O 1
ATOM 723 N N . PRO A 1 97 ? 0.880 9.476 2.340 1.00 80.88 97 PRO A N 1
ATOM 724 C CA . PRO A 1 97 ? 0.427 10.746 2.909 1.00 80.88 97 PRO A CA 1
ATOM 725 C C . PRO A 1 97 ? -1.056 10.730 3.327 1.00 80.88 97 PRO A C 1
ATOM 727 O O . PRO A 1 97 ? -1.513 11.686 3.960 1.00 80.88 97 PRO A O 1
ATOM 730 N N . ASP A 1 98 ? -1.793 9.679 2.961 1.00 79.31 98 ASP A N 1
ATOM 731 C CA . ASP A 1 98 ? -3.210 9.499 3.265 1.00 79.31 98 ASP A CA 1
ATOM 732 C C . ASP A 1 98 ? -3.423 8.500 4.409 1.00 79.31 98 ASP A C 1
ATOM 734 O O . ASP A 1 98 ? -2.648 7.557 4.599 1.00 79.31 98 ASP A O 1
ATOM 738 N N . THR A 1 99 ? -4.507 8.710 5.155 1.00 78.62 99 THR A N 1
ATOM 739 C CA . THR A 1 99 ? -4.930 7.872 6.286 1.00 78.62 99 THR A CA 1
ATOM 740 C C . THR A 1 99 ? -6.251 7.197 5.942 1.00 78.62 99 THR A C 1
ATOM 742 O O . THR A 1 99 ? -7.129 7.812 5.335 1.00 78.62 99 THR A O 1
ATOM 745 N N . VAL A 1 100 ? -6.413 5.943 6.357 1.00 78.88 100 VAL A N 1
ATOM 746 C CA . VAL A 1 100 ? -7.680 5.213 6.225 1.00 78.88 100 VAL A CA 1
ATOM 747 C C . VAL A 1 100 ? -8.426 5.278 7.549 1.00 78.88 100 VAL A C 1
ATOM 749 O O . VAL A 1 100 ? -7.870 4.910 8.579 1.00 78.88 100 VAL A O 1
ATOM 752 N N . ALA A 1 101 ? -9.671 5.737 7.541 1.00 78.50 101 ALA A N 1
ATOM 753 C CA . ALA A 1 101 ? -10.536 5.746 8.716 1.00 78.50 101 ALA A CA 1
ATOM 754 C C . ALA A 1 101 ? -11.686 4.759 8.517 1.00 78.50 101 ALA A C 1
ATOM 756 O O . ALA A 1 101 ? -12.332 4.758 7.471 1.00 78.50 101 ALA A O 1
ATOM 757 N N . VAL A 1 102 ? -11.945 3.927 9.522 1.00 76.44 102 VAL A N 1
ATOM 758 C CA . VAL A 1 102 ? -13.065 2.983 9.497 1.00 76.44 102 VAL A CA 1
ATOM 759 C C . VAL A 1 102 ? -14.253 3.600 10.215 1.00 76.44 102 VAL A C 1
ATOM 761 O O . VAL A 1 102 ? -14.107 4.051 11.356 1.00 76.44 102 VAL A O 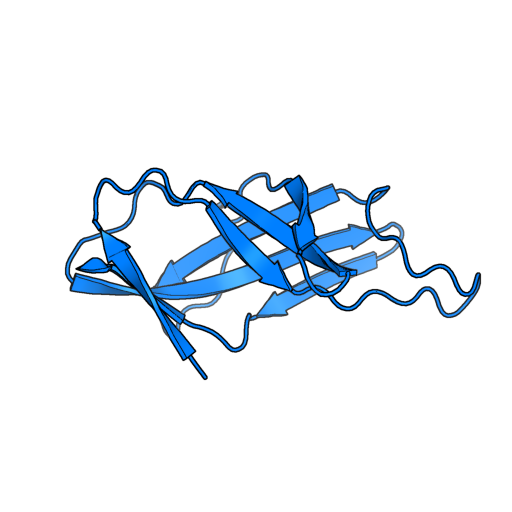1
ATOM 764 N N . ARG A 1 103 ? -15.411 3.599 9.559 1.00 73.69 103 ARG A N 1
ATOM 765 C CA . ARG A 1 103 ? -16.691 4.012 10.147 1.00 73.69 103 ARG A CA 1
ATOM 766 C C . ARG A 1 103 ? -17.593 2.816 10.445 1.00 73.69 103 ARG A C 1
ATOM 768 O O . ARG A 1 103 ? -17.413 1.758 9.797 1.00 73.69 103 ARG A O 1
#

Foldseek 3Di:
DAEAEDAQPDQDKDWFFDADADPVPRDRDLQVWWKWKFWAFPPDDDDPVRTDGWHWDQDPVRTITTIDTDHDDDAQTKTWMKMWIDDPPDIDIDTGPYIYHYD

Secondary structure (DSSP, 8-state):
--EEEE-TT--PEEEEE-----TTT-----TTSEEEEEEEETTPPPPGGG-EE-EEEE-TTS-EEEEEE--SPPTT-EEEEEEEEEETTEEEEEEEEEEEEE-

Sequence (103 aa):
MAIHYVDRDSVEYLGVRVVYRNTATGATDPTAYTVTVALVLAGTRPVSGDYQSASWALNADGHYVAQRLVSGLTASASYDVYVKVAASPETWVGKSPDTVAVR

Radius of gyration: 13.83 Å; chains: 1; bounding box: 37×24×32 Å

pLDDT: mean 84.68, std 7.43, range [58.66, 94.94]

Organism: NCBI:txid543527